Protein AF-A0AA96HNQ3-F1 (afdb_monomer)

Foldseek 3Di:
DDDDDDPPPPPPPPPPPPPPVFDWKKKKWFLQDDKDWDDDDPVNVVVLVVVCVVVVPDDDKWKWFWMQTWMAINNDTDGRQKTATPVQRQWIFGNVLQWIGRQAQQFIARQVQQVWDWDDDPVSRMIITDPRDRHHGPDHDNGRDRTMDMDIDGCVSVVVND

Solvent-accessible surface area (backbone atoms only — not comparable to full-atom values): 9430 Å² total; per-residue (Å²): 142,80,86,80,81,80,80,80,80,81,75,77,74,78,76,72,74,72,77,61,84,64,66,69,39,46,37,35,37,54,63,57,60,91,66,57,65,55,75,83,49,74,66,54,52,51,52,49,51,53,49,36,61,75,68,70,60,86,70,73,74,45,42,27,23,30,24,64,45,55,37,32,48,76,89,40,81,39,69,73,39,32,21,36,25,71,86,44,74,53,29,35,39,31,64,74,76,41,30,31,35,32,34,83,68,10,37,33,10,32,30,63,81,34,57,39,47,73,45,61,60,96,82,60,51,41,32,44,28,37,57,71,64,72,31,48,70,77,43,84,46,95,60,42,69,72,34,81,46,72,53,74,46,55,62,69,62,58,66,78,74,112

Radius of gyration: 22.83 Å; Cα contacts (8 Å, |Δi|>4): 305; chains: 1; bounding box: 81×56×39 Å

Mean predicted aligned error: 10.64 Å

pLDDT: mean 78.8, std 19.72, range [30.98, 98.12]

Secondary structure (DSSP, 8-state):
----------------------PPEEEEEESSS---BPPPPHHHHHHHHHHHHHHT--S-EEEEEEB-PPEEETTEEE-S-EEEESS-TTEEEETTTTEEEETTTTEEEESGGGT-EEE--TT-SEEEEES----EEEEE-S---SSEEEEEE-HHHHHTT-

Structure (mmCIF, N/CA/C/O backbone):
data_AF-A0AA96HNQ3-F1
#
_entry.id   AF-A0AA96HNQ3-F1
#
loop_
_atom_site.group_PDB
_atom_site.id
_atom_site.type_symbol
_atom_site.label_atom_id
_atom_site.label_alt_id
_atom_site.label_comp_id
_atom_site.label_asym_id
_atom_site.label_entity_id
_atom_site.label_seq_id
_atom_site.pdbx_PDB_ins_code
_atom_site.Cartn_x
_atom_site.Cartn_y
_atom_site.Cartn_z
_atom_site.occupancy
_atom_site.B_iso_or_equiv
_atom_site.auth_seq_id
_atom_site.auth_comp_id
_atom_site.auth_asym_id
_atom_site.auth_atom_id
_atom_site.pdbx_PDB_model_num
ATOM 1 N N . MET A 1 1 ? 69.524 43.050 -2.069 1.00 43.28 1 MET A N 1
ATOM 2 C CA . MET A 1 1 ? 68.215 43.022 -2.757 1.00 43.28 1 MET A CA 1
ATOM 3 C C . MET A 1 1 ? 68.070 41.692 -3.477 1.00 43.28 1 MET A C 1
ATOM 5 O O . MET A 1 1 ? 68.773 41.463 -4.450 1.00 43.28 1 MET A O 1
ATOM 9 N N . ARG A 1 2 ? 67.229 40.788 -2.970 1.00 38.88 2 ARG A N 1
ATOM 10 C CA . ARG A 1 2 ? 66.822 39.562 -3.668 1.00 38.88 2 ARG A CA 1
ATOM 11 C C . ARG A 1 2 ? 65.343 39.354 -3.362 1.00 38.88 2 ARG A C 1
ATOM 13 O O . ARG A 1 2 ? 64.991 39.023 -2.237 1.00 38.88 2 ARG A O 1
ATOM 20 N N . TYR A 1 3 ? 64.500 39.661 -4.343 1.00 46.75 3 TYR A N 1
ATOM 21 C CA . TYR A 1 3 ? 63.056 39.474 -4.271 1.00 46.75 3 TYR A CA 1
ATOM 22 C C . TYR A 1 3 ? 62.758 37.979 -4.394 1.00 46.75 3 TYR A C 1
ATOM 24 O O . TYR A 1 3 ? 63.012 37.368 -5.432 1.00 46.75 3 TYR A O 1
ATOM 32 N N . LEU A 1 4 ? 62.266 37.388 -3.308 1.00 47.47 4 LEU A N 1
ATOM 33 C CA . LEU A 1 4 ? 61.757 36.024 -3.278 1.00 47.47 4 LEU A CA 1
ATOM 34 C C . LEU A 1 4 ? 60.385 36.043 -3.971 1.00 47.47 4 LEU A C 1
ATOM 36 O O . LEU A 1 4 ? 59.406 36.525 -3.407 1.00 47.47 4 LEU A O 1
ATOM 40 N N . SER A 1 5 ? 60.333 35.607 -5.230 1.00 52.44 5 S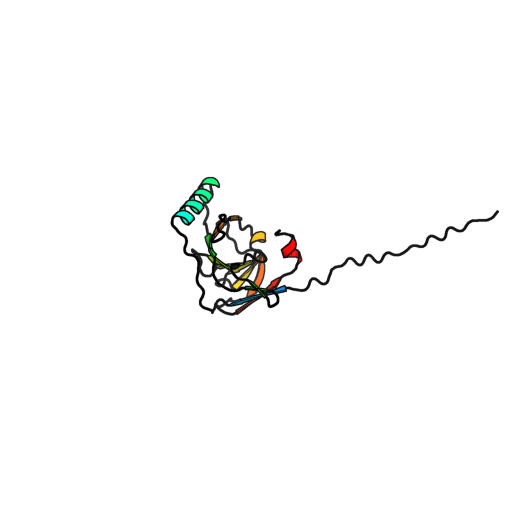ER A N 1
ATOM 41 C CA . SER A 1 5 ? 59.079 35.496 -5.981 1.00 52.44 5 SER A CA 1
ATOM 42 C C . SER A 1 5 ? 58.274 34.315 -5.443 1.00 52.44 5 SER A C 1
ATOM 44 O O . SER A 1 5 ? 58.635 33.159 -5.654 1.00 52.44 5 SER A O 1
ATOM 46 N N . LEU A 1 6 ? 57.202 34.618 -4.713 1.00 44.28 6 LEU A N 1
ATOM 47 C CA . LEU A 1 6 ? 56.229 33.655 -4.212 1.00 44.28 6 LEU A CA 1
ATOM 48 C C . LEU A 1 6 ? 55.299 33.265 -5.374 1.00 44.28 6 LEU A C 1
ATOM 50 O O . LEU A 1 6 ? 54.368 33.993 -5.710 1.00 44.28 6 LEU A O 1
ATOM 54 N N . PHE A 1 7 ? 55.587 32.143 -6.033 1.00 49.25 7 PHE A N 1
ATOM 55 C CA . PHE A 1 7 ? 54.739 31.595 -7.092 1.00 49.25 7 PHE A CA 1
ATOM 56 C C . PHE A 1 7 ? 53.523 30.917 -6.438 1.00 49.25 7 PHE A C 1
ATOM 58 O O . PHE A 1 7 ? 53.602 29.780 -5.972 1.00 49.25 7 PHE A O 1
ATOM 65 N N . LEU A 1 8 ? 52.408 31.648 -6.337 1.00 44.62 8 LEU A N 1
ATOM 66 C CA . LEU A 1 8 ? 51.115 31.115 -5.906 1.00 44.62 8 LEU A CA 1
ATOM 67 C C . LEU A 1 8 ? 50.602 30.150 -6.990 1.00 44.62 8 LEU A C 1
ATOM 69 O O . LEU A 1 8 ? 50.053 30.567 -8.009 1.00 44.62 8 LEU A O 1
ATOM 73 N N . LEU A 1 9 ? 50.801 28.848 -6.785 1.00 48.66 9 LEU A N 1
ATOM 74 C CA . LEU A 1 9 ? 50.126 27.806 -7.556 1.00 48.66 9 LEU A CA 1
ATOM 75 C C . LEU A 1 9 ? 48.647 27.806 -7.162 1.00 48.66 9 LEU A C 1
ATOM 77 O O . LEU A 1 9 ? 48.247 27.205 -6.167 1.00 48.66 9 LEU A O 1
ATOM 81 N N . VAL A 1 10 ? 47.836 28.505 -7.955 1.00 51.44 10 VAL A N 1
ATOM 82 C CA . VAL A 1 10 ? 46.380 28.359 -7.959 1.00 51.44 10 VAL A CA 1
ATOM 83 C C . VAL A 1 10 ? 46.079 26.979 -8.535 1.00 51.44 10 VAL A C 1
ATOM 85 O O . VAL A 1 10 ? 45.904 26.807 -9.740 1.00 51.44 10 VAL A O 1
ATOM 88 N N . VAL A 1 11 ? 46.078 25.968 -7.667 1.00 50.50 11 VAL A N 1
ATOM 89 C CA . VAL A 1 11 ? 45.490 24.671 -7.983 1.00 50.50 11 VAL A CA 1
ATOM 90 C C . VAL A 1 11 ? 43.995 24.927 -8.088 1.00 50.50 11 VAL A C 1
ATOM 92 O O . VAL A 1 11 ? 43.297 25.081 -7.087 1.00 50.50 11 VAL A O 1
ATOM 95 N N . SER A 1 12 ? 43.517 25.061 -9.320 1.00 46.84 12 SER A N 1
ATOM 96 C CA . SER A 1 12 ? 42.099 24.994 -9.631 1.00 46.84 12 SER A CA 1
ATOM 97 C C . SER A 1 12 ? 41.661 23.576 -9.294 1.00 46.84 12 SER A C 1
ATOM 99 O O . SER A 1 12 ? 41.770 22.653 -10.098 1.00 46.84 12 SER A O 1
ATOM 101 N N . SER A 1 13 ? 41.217 23.387 -8.054 1.00 43.31 13 SER A N 1
ATOM 102 C CA . SER A 1 13 ? 40.385 22.255 -7.696 1.00 43.31 13 SER A CA 1
ATOM 103 C C . SER A 1 13 ? 39.189 22.313 -8.631 1.00 43.31 13 SER A C 1
ATOM 105 O O . SER A 1 13 ? 38.294 23.139 -8.453 1.00 43.31 13 SER A O 1
ATOM 107 N N . PHE A 1 14 ? 39.191 21.466 -9.657 1.00 43.72 14 PHE A N 1
ATOM 108 C CA . PHE A 1 14 ? 37.958 21.053 -10.294 1.00 43.72 14 PHE A CA 1
ATOM 109 C C . PHE A 1 14 ? 37.135 20.415 -9.180 1.00 43.72 14 PHE A C 1
ATOM 111 O O . PHE A 1 14 ? 37.285 19.236 -8.864 1.00 43.72 14 PHE A O 1
ATOM 118 N N . ALA A 1 15 ? 36.303 21.224 -8.527 1.00 44.81 15 ALA A N 1
ATOM 119 C CA . ALA A 1 15 ? 35.136 20.722 -7.851 1.00 44.81 15 ALA A CA 1
ATOM 120 C C . ALA A 1 15 ? 34.264 20.150 -8.969 1.00 44.81 15 ALA A C 1
ATOM 122 O O . ALA A 1 15 ? 33.410 20.832 -9.528 1.00 44.81 15 ALA A O 1
ATOM 123 N N . LEU A 1 16 ? 34.538 18.898 -9.344 1.00 41.41 16 LEU A N 1
ATOM 124 C CA . LEU A 1 16 ? 33.497 18.030 -9.849 1.00 41.41 16 LEU A CA 1
ATOM 125 C C . LEU A 1 16 ? 32.479 17.986 -8.709 1.00 41.41 16 LEU A C 1
ATOM 127 O O . LEU A 1 16 ? 32.617 17.210 -7.764 1.00 41.41 16 LEU A O 1
ATOM 131 N N . SER A 1 17 ? 31.497 18.886 -8.755 1.00 38.00 17 SER A N 1
ATOM 132 C CA . SER A 1 17 ? 30.205 18.620 -8.153 1.00 38.00 17 SER A CA 1
ATOM 133 C C . SER A 1 17 ? 29.761 17.326 -8.808 1.00 38.00 17 SER A C 1
ATOM 135 O O . SER A 1 17 ? 29.366 17.306 -9.973 1.00 38.00 17 SER A O 1
ATOM 137 N N . GLY A 1 18 ? 29.986 16.225 -8.100 1.00 38.06 18 GLY A N 1
ATOM 138 C CA . GLY A 1 18 ? 29.450 14.939 -8.464 1.00 38.06 18 GLY A CA 1
ATOM 139 C C . GLY A 1 18 ? 27.942 15.050 -8.365 1.00 38.06 18 GLY A C 1
ATOM 140 O O . GLY A 1 18 ? 27.367 14.600 -7.380 1.00 38.06 18 GLY A O 1
ATOM 141 N N . ASP A 1 19 ? 27.313 15.585 -9.411 1.00 41.28 19 ASP A N 1
ATOM 142 C CA . ASP A 1 19 ? 26.081 15.013 -9.928 1.00 41.28 19 ASP A CA 1
ATOM 143 C C . ASP A 1 19 ? 26.471 13.596 -10.340 1.00 41.28 19 ASP A C 1
ATOM 145 O O . ASP A 1 19 ? 26.757 13.295 -11.500 1.00 41.28 19 ASP A O 1
ATOM 149 N N . GLY A 1 20 ? 26.651 12.737 -9.330 1.00 41.69 20 GLY A N 1
ATOM 150 C CA . GLY A 1 20 ? 26.814 11.319 -9.533 1.00 41.69 20 GLY A CA 1
ATOM 151 C C . GLY A 1 20 ? 25.642 10.935 -10.403 1.00 41.69 20 GLY A C 1
ATOM 152 O O . GLY A 1 20 ? 24.507 11.226 -10.035 1.00 41.69 20 GLY A O 1
ATOM 153 N N . ALA A 1 21 ? 25.941 10.397 -11.585 1.00 42.56 21 ALA A N 1
ATOM 154 C CA . ALA A 1 21 ? 24.959 9.857 -12.500 1.00 42.56 21 ALA A CA 1
ATOM 155 C C . ALA A 1 21 ? 24.118 8.854 -11.709 1.00 42.56 21 ALA A C 1
ATOM 157 O O . ALA A 1 21 ? 24.518 7.708 -11.492 1.00 42.56 21 ALA A O 1
ATOM 158 N N . ASP A 1 22 ? 23.010 9.347 -11.169 1.00 52.34 22 ASP A N 1
ATOM 159 C CA . ASP A 1 22 ? 22.201 8.613 -10.227 1.00 52.34 22 ASP A CA 1
ATOM 160 C C . ASP A 1 22 ? 21.385 7.676 -11.100 1.00 52.34 22 ASP A C 1
ATOM 162 O O . ASP A 1 22 ? 20.498 8.102 -11.838 1.00 52.34 22 ASP A O 1
ATOM 166 N N . SER A 1 23 ? 21.796 6.410 -11.147 1.00 59.22 23 SER A N 1
ATOM 167 C CA . SER A 1 23 ? 21.192 5.449 -12.059 1.00 59.22 23 SER A CA 1
ATOM 168 C C . SER A 1 23 ? 19.703 5.344 -11.743 1.00 59.22 23 SER A C 1
ATOM 170 O O . SER A 1 23 ? 19.350 4.959 -10.624 1.00 59.22 23 SER A O 1
ATOM 172 N N . GLU A 1 24 ? 18.844 5.668 -12.709 1.00 72.62 24 GLU A N 1
ATOM 173 C CA . GLU A 1 24 ? 17.406 5.472 -12.568 1.00 72.62 24 GLU A CA 1
ATOM 174 C C . GLU A 1 24 ? 17.121 4.007 -12.210 1.00 72.62 24 GLU A C 1
ATOM 176 O O . GLU A 1 24 ? 17.498 3.074 -12.926 1.00 72.62 24 GLU A O 1
ATOM 181 N N . ILE A 1 25 ? 16.455 3.790 -11.079 1.00 79.56 25 ILE A N 1
ATOM 182 C CA . ILE A 1 25 ? 16.017 2.467 -10.651 1.00 79.56 25 ILE A CA 1
ATOM 183 C C . ILE A 1 25 ? 14.649 2.223 -11.269 1.00 79.56 25 ILE A C 1
ATOM 185 O O . ILE A 1 25 ? 13.682 2.916 -10.950 1.00 79.56 25 ILE A O 1
ATOM 189 N N . ARG A 1 26 ? 14.562 1.209 -12.132 1.00 85.50 26 ARG A N 1
ATOM 190 C CA . ARG A 1 26 ? 13.282 0.716 -12.637 1.00 85.50 26 ARG A CA 1
ATOM 191 C C . ARG A 1 26 ? 12.597 -0.139 -11.577 1.00 85.50 26 ARG A C 1
ATOM 193 O O . ARG A 1 26 ? 13.171 -1.121 -11.094 1.00 85.50 26 ARG A O 1
ATOM 200 N N . TYR A 1 27 ? 11.354 0.216 -11.294 1.00 88.12 27 TYR A N 1
ATOM 201 C CA . TYR A 1 27 ? 10.413 -0.557 -10.504 1.00 88.12 27 TYR A CA 1
ATOM 202 C C . TYR A 1 27 ? 9.333 -1.122 -11.410 1.00 88.12 27 TYR A C 1
ATOM 204 O O . TYR A 1 27 ? 8.899 -0.456 -12.349 1.00 88.12 27 TYR A O 1
ATOM 212 N N . GLU A 1 28 ? 8.894 -2.339 -11.123 1.00 90.94 28 GLU A N 1
ATOM 213 C CA . GLU A 1 28 ? 7.858 -3.016 -11.889 1.00 90.94 28 GLU A CA 1
ATOM 214 C C . GLU A 1 28 ? 7.001 -3.908 -10.994 1.00 90.94 28 GLU A C 1
ATOM 216 O O . GLU A 1 28 ? 7.497 -4.532 -10.058 1.00 90.94 28 GLU A O 1
ATOM 221 N N . LEU A 1 29 ? 5.708 -3.980 -11.280 1.00 91.88 29 LEU A N 1
ATOM 222 C CA . LEU A 1 29 ? 4.784 -4.939 -10.684 1.00 91.88 29 LEU A CA 1
ATOM 223 C C . LEU A 1 29 ? 3.705 -5.306 -11.702 1.00 91.88 29 LEU A C 1
ATOM 225 O O . LEU A 1 29 ? 3.499 -4.583 -12.673 1.00 91.88 29 LEU A O 1
ATOM 229 N N . ASP A 1 30 ? 2.990 -6.401 -11.468 1.00 91.50 30 ASP A N 1
ATOM 230 C CA . ASP A 1 30 ? 1.888 -6.824 -12.332 1.00 91.50 30 ASP A CA 1
ATOM 231 C C . ASP A 1 30 ? 0.612 -7.024 -11.511 1.00 91.50 30 ASP A C 1
ATOM 233 O O . ASP A 1 30 ? 0.539 -7.901 -10.650 1.00 91.50 30 ASP A O 1
ATOM 237 N N . LEU A 1 31 ? -0.395 -6.185 -11.774 1.00 91.12 31 LEU A N 1
ATOM 238 C CA . LEU A 1 31 ? -1.700 -6.242 -11.106 1.00 91.12 31 LEU A CA 1
ATOM 239 C C . LEU A 1 31 ? -2.696 -7.196 -11.786 1.00 91.12 31 LEU A C 1
ATOM 241 O O . LEU A 1 31 ? -3.828 -7.320 -11.309 1.00 91.12 31 LEU A O 1
ATOM 245 N N . SER A 1 32 ? -2.324 -7.828 -12.906 1.00 89.12 32 SER A N 1
ATOM 246 C CA . SER A 1 32 ? -3.149 -8.850 -13.571 1.00 89.12 32 SER A CA 1
ATOM 247 C C . SER A 1 32 ? -3.030 -10.227 -12.921 1.00 89.12 32 SER A C 1
ATOM 249 O O . SER A 1 32 ? -3.953 -11.037 -13.016 1.00 89.12 32 SER A O 1
ATOM 251 N N . ILE A 1 33 ? -1.910 -10.491 -12.247 1.00 90.31 33 ILE A N 1
ATOM 252 C CA . ILE A 1 33 ? -1.644 -11.765 -11.583 1.00 90.31 33 ILE A CA 1
ATOM 253 C C . ILE A 1 33 ? -2.532 -11.874 -10.342 1.00 90.31 33 ILE A C 1
ATOM 255 O O . ILE A 1 33 ? -2.688 -10.912 -9.595 1.00 90.31 33 ILE A O 1
ATOM 259 N N . ASN A 1 34 ? -3.108 -13.052 -10.094 1.00 93.25 34 ASN A N 1
ATOM 260 C CA . ASN A 1 34 ? -3.850 -13.294 -8.859 1.00 93.25 34 ASN A CA 1
ATOM 261 C C . ASN A 1 34 ? -2.917 -13.188 -7.648 1.00 93.25 34 ASN A C 1
ATOM 263 O O . ASN A 1 34 ? -1.884 -13.852 -7.595 1.00 93.25 34 ASN A O 1
ATOM 267 N N . TYR A 1 35 ? -3.325 -12.392 -6.666 1.00 94.44 35 TYR A N 1
ATOM 268 C CA . TYR A 1 35 ? -2.589 -12.159 -5.431 1.00 94.44 35 TYR A CA 1
ATOM 269 C C . TYR A 1 35 ? -3.531 -12.268 -4.230 1.00 94.44 35 TYR A C 1
ATOM 271 O O . TYR A 1 35 ? -4.742 -12.034 -4.329 1.00 94.44 35 TYR A O 1
ATOM 279 N N . SER A 1 36 ? -2.977 -12.629 -3.080 1.00 96.44 36 SER A N 1
ATOM 280 C CA . SER A 1 36 ? -3.677 -12.600 -1.806 1.00 96.44 36 SER A CA 1
ATOM 281 C C . SER A 1 36 ? -3.480 -11.255 -1.107 1.00 96.44 36 SER A C 1
ATOM 283 O O . SER A 1 36 ? -2.503 -10.527 -1.313 1.00 96.44 36 SER A O 1
ATOM 285 N N . LYS A 1 37 ? -4.448 -10.910 -0.261 1.00 96.62 37 LYS A N 1
ATOM 286 C CA . LYS A 1 37 ? -4.392 -9.729 0.594 1.00 96.62 37 LYS A CA 1
ATOM 287 C C . LYS A 1 37 ? -4.663 -10.118 2.031 1.00 96.62 37 LYS A C 1
ATOM 289 O O . LYS A 1 37 ? -5.473 -11.003 2.311 1.00 96.62 37 LYS A O 1
ATOM 294 N N . TYR A 1 38 ? -3.995 -9.429 2.940 1.00 97.81 38 TYR A N 1
ATOM 295 C CA . TYR A 1 38 ? -4.276 -9.538 4.353 1.00 97.81 38 TYR A CA 1
ATOM 296 C C . TYR A 1 38 ? -5.722 -9.118 4.640 1.00 97.81 38 TYR A C 1
ATOM 298 O O . TYR A 1 38 ? -6.212 -8.120 4.111 1.00 97.81 38 TYR A O 1
ATOM 306 N N . VAL A 1 39 ? -6.396 -9.882 5.497 1.00 97.75 39 VAL A N 1
ATOM 307 C CA . VAL A 1 39 ? -7.739 -9.565 5.984 1.00 97.75 39 VAL A CA 1
ATOM 308 C C . VAL A 1 39 ? -7.607 -9.017 7.395 1.00 97.75 39 VAL A C 1
ATOM 310 O O . VAL A 1 39 ? -7.084 -9.696 8.280 1.00 97.75 39 VAL A O 1
ATOM 313 N N . MET A 1 40 ? -8.070 -7.785 7.599 1.00 97.25 40 MET A N 1
ATOM 314 C CA . MET A 1 40 ? -8.047 -7.153 8.914 1.00 97.25 40 MET A CA 1
ATOM 315 C C . MET A 1 40 ? -8.912 -7.936 9.897 1.00 97.25 40 MET A C 1
ATOM 317 O O . MET A 1 40 ? -10.082 -8.219 9.647 1.00 97.25 40 MET A O 1
ATOM 321 N N . SER A 1 41 ? -8.319 -8.270 11.037 1.00 97.81 41 SER A N 1
ATOM 322 C CA . SER A 1 41 ? -9.025 -8.875 12.158 1.00 97.81 41 SER A CA 1
ATOM 323 C C . SER A 1 41 ? -9.804 -7.816 12.951 1.00 97.81 41 SER A C 1
ATOM 325 O O . SER A 1 41 ? -9.486 -6.626 12.873 1.00 97.81 41 SER A O 1
ATOM 327 N N . PRO A 1 42 ? -10.752 -8.220 13.815 1.00 97.88 42 PRO A N 1
ATOM 328 C CA . PRO A 1 42 ? -11.416 -7.286 14.726 1.00 97.88 42 PRO A CA 1
ATOM 329 C C . PRO A 1 42 ? -10.442 -6.463 15.587 1.00 97.88 42 PRO A C 1
ATOM 331 O O . PRO A 1 42 ? -10.685 -5.288 15.841 1.00 97.88 42 PRO A O 1
ATOM 334 N N . LYS A 1 43 ? -9.296 -7.043 15.977 1.00 97.62 43 LYS A N 1
ATOM 335 C CA . LYS A 1 43 ? -8.251 -6.340 16.743 1.00 97.62 43 LYS A CA 1
ATOM 336 C C . LYS A 1 43 ? -7.537 -5.264 15.924 1.00 97.62 43 LYS A C 1
ATOM 338 O O . LYS A 1 43 ? -7.135 -4.246 16.479 1.00 97.62 43 LYS A O 1
ATOM 343 N N . ASP A 1 44 ? -7.369 -5.483 14.622 1.00 97.88 44 ASP A N 1
ATOM 344 C CA . ASP A 1 44 ? -6.765 -4.493 13.724 1.00 97.88 44 ASP A CA 1
ATOM 345 C C . ASP A 1 44 ? -7.689 -3.283 13.557 1.00 97.88 44 ASP A C 1
ATOM 347 O O . ASP A 1 44 ? -7.238 -2.140 13.616 1.00 97.88 44 ASP A O 1
ATOM 351 N N . ILE A 1 45 ? -8.994 -3.542 13.425 1.00 97.06 45 ILE A N 1
ATOM 352 C CA . ILE A 1 45 ? -10.031 -2.506 13.363 1.00 97.06 45 ILE A CA 1
ATOM 353 C C . ILE A 1 45 ? -10.071 -1.723 14.680 1.00 97.06 45 ILE A C 1
ATOM 355 O O . ILE A 1 45 ? -10.042 -0.496 14.670 1.00 97.06 45 ILE A O 1
ATOM 359 N N . GLU A 1 46 ? -10.058 -2.411 15.8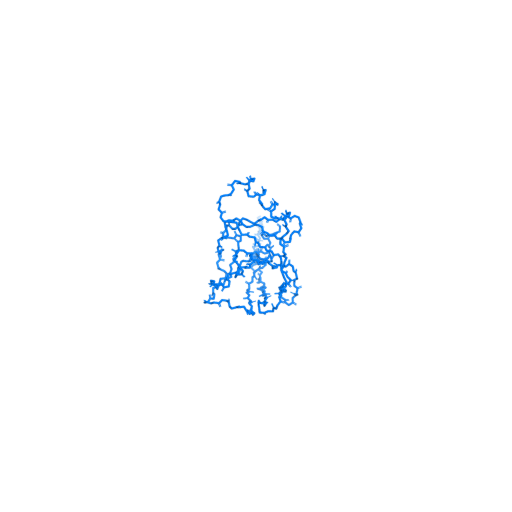24 1.00 97.81 46 GLU A N 1
ATOM 360 C CA . GLU A 1 46 ? -10.010 -1.763 17.139 1.00 97.81 46 GLU A CA 1
ATOM 361 C C . GLU A 1 46 ? -8.762 -0.880 17.299 1.00 97.81 46 GLU A C 1
ATOM 363 O O . GLU A 1 46 ? -8.845 0.236 17.815 1.00 97.81 46 GLU A O 1
ATOM 368 N N . TRP A 1 47 ? -7.601 -1.356 16.838 1.00 97.88 47 TRP A N 1
ATOM 369 C CA . TRP A 1 47 ? -6.366 -0.576 16.851 1.00 97.88 47 TRP A CA 1
ATOM 370 C C . TRP A 1 47 ? -6.487 0.691 16.000 1.00 97.88 47 TRP A C 1
ATOM 372 O O . TRP A 1 47 ? -6.094 1.765 16.460 1.00 97.88 47 TRP A O 1
ATOM 382 N N . SER A 1 48 ? -7.059 0.580 14.797 1.00 97.50 48 SER A N 1
ATOM 383 C CA . SER A 1 48 ? -7.300 1.729 13.919 1.00 97.50 48 SER A CA 1
ATOM 384 C C . SER A 1 48 ? -8.244 2.739 14.572 1.00 97.50 48 SER A C 1
ATOM 386 O O . SER A 1 48 ? -7.903 3.911 14.696 1.00 97.50 48 SER A O 1
ATOM 388 N N . ASN A 1 49 ? -9.368 2.279 15.126 1.00 97.31 49 ASN A N 1
ATOM 389 C CA . ASN A 1 49 ? -10.333 3.146 15.805 1.00 97.31 49 ASN A CA 1
ATOM 390 C C . ASN A 1 49 ? -9.711 3.872 17.007 1.00 97.31 49 ASN A C 1
ATOM 392 O O . ASN A 1 49 ? -9.938 5.064 17.207 1.00 97.31 49 ASN A O 1
ATOM 396 N N . LYS A 1 50 ? -8.869 3.189 17.796 1.00 97.69 50 LYS A N 1
ATOM 397 C CA . LYS A 1 50 ? -8.114 3.829 18.887 1.00 97.69 50 LYS A CA 1
ATOM 398 C C . LYS A 1 50 ? -7.164 4.904 18.371 1.00 97.69 50 LYS A C 1
ATOM 400 O O . LYS A 1 50 ? -7.022 5.940 19.018 1.00 97.69 50 LYS A O 1
ATOM 405 N N . LEU A 1 51 ? -6.505 4.662 17.239 1.00 96.81 51 LEU A N 1
ATOM 406 C CA . LEU A 1 51 ? -5.633 5.647 16.610 1.00 96.81 51 LEU A CA 1
ATOM 407 C C . LEU A 1 51 ? -6.428 6.878 16.153 1.00 96.81 51 LEU A C 1
ATOM 409 O O . LEU A 1 51 ? -6.032 7.988 16.502 1.00 96.81 51 LEU A O 1
ATOM 413 N N . VAL A 1 52 ? -7.537 6.674 15.436 1.00 96.62 52 VAL A N 1
ATOM 414 C CA . VAL A 1 52 ? -8.437 7.737 14.952 1.00 96.62 52 VAL A CA 1
ATOM 415 C C . VAL A 1 52 ? -8.926 8.597 16.115 1.00 96.62 52 VAL A C 1
ATOM 417 O O . VAL A 1 52 ? -8.714 9.808 16.117 1.00 96.62 52 VAL A O 1
ATOM 420 N N . ASN A 1 53 ? -9.471 7.962 17.157 1.00 97.19 53 ASN A N 1
ATOM 421 C CA . ASN A 1 53 ? -9.991 8.655 18.336 1.00 97.19 53 ASN A CA 1
ATOM 422 C C . ASN A 1 53 ? -8.902 9.437 19.076 1.00 97.19 53 ASN A C 1
ATOM 424 O O . ASN A 1 53 ? -9.122 10.570 19.489 1.00 97.19 53 ASN A O 1
ATOM 428 N N . ARG A 1 54 ? -7.709 8.850 19.236 1.00 96.94 54 ARG A N 1
ATOM 429 C CA . ARG A 1 54 ? -6.585 9.513 19.913 1.00 96.94 54 ARG A CA 1
ATOM 430 C C . ARG A 1 54 ? -6.117 10.764 19.171 1.00 96.94 54 ARG A C 1
ATOM 432 O O . ARG A 1 54 ? -5.645 11.695 19.812 1.00 96.94 54 ARG A O 1
ATOM 439 N N . LEU A 1 55 ? -6.187 10.753 17.844 1.00 95.12 55 LEU A N 1
ATOM 440 C CA . LEU A 1 55 ? -5.789 11.885 17.012 1.00 95.12 55 LEU A CA 1
ATOM 441 C C . LEU A 1 55 ? -6.928 12.885 16.782 1.00 95.12 55 LEU A C 1
ATOM 443 O O . LEU A 1 55 ? -6.674 13.930 16.194 1.00 95.12 55 LEU A O 1
ATOM 447 N N . GLY A 1 56 ? -8.152 12.578 17.228 1.00 95.31 56 GLY A N 1
ATOM 448 C CA . GLY A 1 56 ? -9.328 13.412 16.977 1.00 95.31 56 GLY A CA 1
ATOM 449 C C . GLY A 1 56 ? -9.595 13.610 15.483 1.00 95.31 56 GLY A C 1
ATOM 450 O O . GLY A 1 56 ? -9.983 14.698 15.074 1.00 95.31 56 GLY A O 1
ATOM 451 N N . TYR A 1 57 ? -9.301 12.603 14.655 1.00 93.88 57 TYR A N 1
ATOM 452 C CA . TYR A 1 57 ? -9.453 12.719 13.207 1.00 93.88 57 TYR A CA 1
ATOM 453 C C . TYR A 1 57 ? -10.900 12.442 12.790 1.00 93.88 57 TYR A C 1
ATOM 455 O O . TYR A 1 57 ? -11.430 11.373 13.082 1.00 93.88 57 TYR A O 1
ATOM 463 N N . GLU A 1 58 ? -11.517 13.389 12.085 1.00 92.69 58 GLU A N 1
ATOM 464 C CA . GLU A 1 58 ? -12.929 13.322 11.665 1.00 92.69 58 GLU A CA 1
ATOM 465 C C . GLU A 1 58 ? -13.113 13.060 10.158 1.00 92.69 58 GLU A C 1
ATOM 467 O O . GLU A 1 58 ? -14.239 12.937 9.683 1.00 92.69 58 GLU A O 1
ATOM 472 N N . GLY A 1 59 ? -12.020 12.999 9.390 1.00 91.19 59 GLY A N 1
ATOM 473 C CA . GLY A 1 59 ? -12.064 12.757 7.946 1.00 91.19 59 GLY A CA 1
ATOM 474 C C . GLY A 1 59 ? -12.122 11.275 7.566 1.00 91.19 59 GLY A C 1
ATOM 475 O O . GLY A 1 59 ? -12.077 10.383 8.414 1.00 91.19 59 GLY A O 1
ATOM 476 N N . ASP A 1 60 ? -12.144 11.015 6.257 1.00 91.00 60 ASP A N 1
ATOM 477 C CA . ASP A 1 60 ? -12.122 9.654 5.722 1.00 91.00 60 ASP A C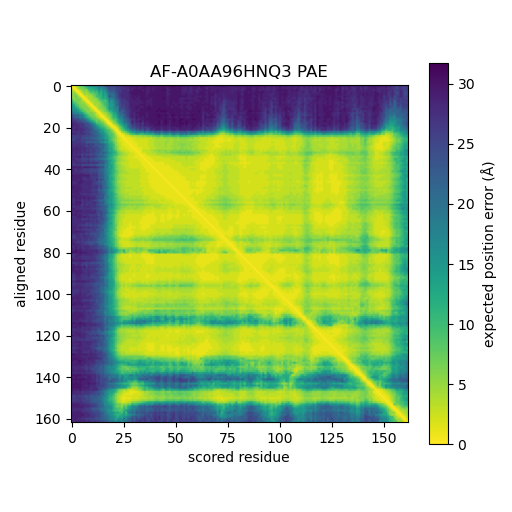A 1
ATOM 478 C C . ASP A 1 60 ? -10.795 8.947 6.021 1.00 91.00 60 ASP A C 1
ATOM 480 O O . ASP A 1 60 ? -9.700 9.462 5.766 1.00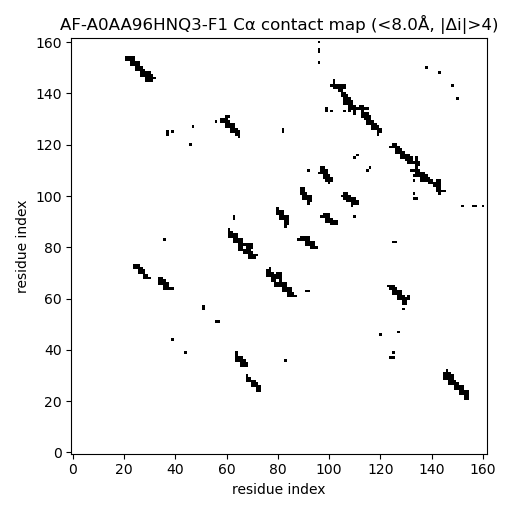 91.00 60 ASP A O 1
ATOM 484 N N . VAL A 1 61 ? -10.904 7.718 6.520 1.00 93.62 61 VAL A N 1
ATOM 485 C CA . VAL A 1 61 ? -9.767 6.854 6.836 1.00 93.62 61 VAL A CA 1
ATOM 486 C C . VAL A 1 61 ? -9.665 5.769 5.776 1.00 93.62 61 VAL A C 1
ATOM 488 O O . VAL A 1 61 ? -10.618 5.017 5.573 1.00 93.62 61 VAL A O 1
ATOM 491 N N . LEU A 1 62 ? -8.502 5.649 5.129 1.00 94.81 62 LEU A N 1
ATOM 492 C CA . LEU A 1 62 ? -8.222 4.507 4.257 1.00 94.81 62 LEU A CA 1
ATOM 493 C C . LEU A 1 62 ? -7.325 3.495 4.955 1.00 94.81 62 LEU A C 1
ATOM 495 O O . LEU A 1 62 ? -6.279 3.842 5.509 1.00 94.81 62 LEU A O 1
ATOM 499 N N . HIS A 1 63 ? -7.692 2.224 4.847 1.00 97.06 63 HIS A N 1
ATOM 500 C CA . HIS A 1 63 ? -6.885 1.106 5.297 1.00 97.06 63 HIS A CA 1
ATOM 501 C C . HIS A 1 63 ? -6.218 0.449 4.100 1.00 97.06 63 HIS A C 1
ATOM 503 O O . HIS A 1 63 ? -6.877 -0.080 3.211 1.00 97.06 63 HIS A O 1
ATOM 509 N N . PHE A 1 64 ? -4.893 0.438 4.093 1.00 96.75 64 PHE A N 1
ATOM 510 C CA . PHE A 1 64 ? -4.090 -0.275 3.113 1.00 96.75 64 PHE A CA 1
ATOM 511 C C . PHE A 1 64 ? -3.617 -1.593 3.721 1.00 96.75 64 PHE A C 1
ATOM 513 O O . PHE A 1 64 ? -2.867 -1.594 4.692 1.00 96.75 64 PHE A O 1
ATOM 520 N N . VAL A 1 65 ? -4.042 -2.725 3.169 1.00 98.12 65 VAL A N 1
ATOM 521 C CA . VAL A 1 65 ? -3.685 -4.064 3.661 1.00 98.12 65 VAL A CA 1
ATOM 522 C C . VAL A 1 65 ? -2.573 -4.679 2.828 1.00 98.12 65 VAL A C 1
ATOM 524 O O . VAL A 1 65 ? -2.546 -4.522 1.610 1.00 98.12 65 VAL A O 1
ATOM 527 N N . LEU A 1 66 ? -1.650 -5.374 3.490 1.00 97.75 66 LEU A N 1
ATOM 528 C CA . LEU A 1 66 ? -0.502 -6.006 2.848 1.00 97.75 66 LEU A CA 1
ATOM 529 C C . LEU A 1 66 ? -0.960 -7.050 1.826 1.00 97.75 66 LEU A C 1
ATOM 531 O O . LEU A 1 66 ? -1.878 -7.825 2.090 1.00 97.75 66 LEU A O 1
ATOM 535 N N . THR A 1 67 ? -0.285 -7.096 0.686 1.00 97.69 67 THR A N 1
ATOM 536 C CA . THR A 1 67 ? -0.497 -8.097 -0.365 1.00 97.69 67 THR A CA 1
ATOM 537 C C . THR A 1 67 ? 0.757 -8.946 -0.563 1.00 97.69 67 THR A C 1
ATOM 539 O O . THR A 1 67 ? 1.848 -8.571 -0.120 1.00 97.69 67 THR A O 1
ATOM 542 N N . ASP A 1 68 ? 0.614 -10.080 -1.246 1.00 96.44 68 ASP A N 1
ATOM 543 C CA . ASP A 1 68 ? 1.741 -10.888 -1.731 1.00 96.44 68 ASP A CA 1
ATOM 544 C C . ASP A 1 68 ? 2.185 -10.516 -3.161 1.00 96.44 68 ASP A C 1
ATOM 546 O O . ASP A 1 68 ? 3.003 -11.223 -3.752 1.00 96.44 68 ASP A O 1
ATOM 550 N N . ILE A 1 69 ? 1.722 -9.372 -3.688 1.00 95.44 69 ILE A N 1
ATOM 551 C CA . ILE A 1 69 ? 2.209 -8.813 -4.954 1.00 95.44 69 ILE A CA 1
ATOM 552 C C . ILE A 1 69 ? 3.728 -8.634 -4.869 1.00 95.44 69 ILE A C 1
ATOM 554 O O . ILE A 1 69 ? 4.270 -8.069 -3.910 1.00 95.44 69 ILE A O 1
ATOM 558 N N . VAL A 1 70 ? 4.415 -9.103 -5.908 1.00 94.44 70 VAL A N 1
ATOM 559 C CA . VAL A 1 70 ? 5.864 -8.976 -6.042 1.00 94.44 70 VAL A CA 1
ATOM 560 C C . VAL A 1 70 ? 6.194 -7.661 -6.735 1.00 94.44 70 VAL A C 1
ATOM 562 O O . VAL A 1 70 ? 5.751 -7.411 -7.852 1.00 94.44 70 VAL A O 1
ATOM 565 N N . LEU A 1 71 ? 7.023 -6.854 -6.081 1.00 93.00 71 LEU A N 1
ATOM 566 C CA . LEU A 1 71 ? 7.683 -5.707 -6.691 1.00 93.00 71 LEU A CA 1
ATOM 567 C C . LEU A 1 71 ? 9.032 -6.157 -7.255 1.00 93.00 71 LEU A C 1
ATOM 569 O O . LEU A 1 71 ? 9.789 -6.835 -6.568 1.00 93.00 71 LEU A O 1
ATOM 573 N N . VAL A 1 72 ? 9.364 -5.768 -8.475 1.00 91.62 72 VAL A N 1
ATOM 574 C CA . VAL A 1 72 ? 10.684 -5.967 -9.072 1.00 91.62 72 VAL A CA 1
ATOM 575 C C . VAL A 1 72 ? 11.419 -4.630 -9.070 1.00 91.62 72 VAL A C 1
ATOM 577 O O . VAL A 1 72 ? 10.957 -3.673 -9.673 1.00 91.62 72 VAL A O 1
ATOM 580 N N . GLU A 1 73 ? 12.560 -4.560 -8.391 1.00 88.81 73 GLU A N 1
ATOM 581 C CA . GLU A 1 73 ? 13.450 -3.394 -8.326 1.00 88.81 73 GLU A CA 1
ATOM 582 C C . GLU A 1 73 ? 14.783 -3.760 -8.980 1.00 88.81 73 GLU A C 1
ATOM 584 O O . GLU A 1 73 ? 15.493 -4.619 -8.460 1.00 88.81 73 GLU A O 1
ATOM 589 N N . ALA A 1 74 ? 15.143 -3.138 -10.107 1.00 84.38 74 ALA A N 1
ATOM 590 C CA . ALA A 1 74 ? 16.413 -3.406 -10.802 1.00 84.38 74 ALA A CA 1
ATOM 591 C C . ALA A 1 74 ? 16.725 -4.920 -10.940 1.00 84.38 74 ALA A C 1
ATOM 593 O O . ALA A 1 74 ? 17.831 -5.380 -10.647 1.00 84.38 74 ALA A O 1
ATOM 594 N N . ASN A 1 75 ? 15.716 -5.701 -11.354 1.00 83.62 75 ASN A N 1
ATOM 595 C CA . ASN A 1 75 ? 15.726 -7.170 -11.484 1.00 83.62 75 ASN A CA 1
ATOM 596 C C . ASN A 1 75 ? 15.723 -7.980 -10.171 1.00 83.62 75 ASN A C 1
ATOM 598 O O . ASN A 1 75 ? 15.821 -9.207 -10.203 1.00 83.62 75 ASN A O 1
ATOM 602 N N . LYS A 1 76 ? 15.567 -7.340 -9.010 1.00 88.81 76 LYS A N 1
ATOM 603 C CA . LYS A 1 76 ? 15.411 -8.007 -7.709 1.00 88.81 76 LYS A CA 1
ATOM 604 C C . LYS A 1 76 ? 13.945 -8.077 -7.317 1.00 88.81 76 LYS A C 1
ATOM 606 O O . LYS A 1 76 ? 13.256 -7.066 -7.298 1.00 88.81 76 LYS A O 1
ATOM 611 N N . LYS A 1 77 ? 13.476 -9.268 -6.948 1.00 91.00 77 LYS A N 1
ATOM 612 C CA . LYS A 1 77 ? 12.117 -9.465 -6.432 1.00 91.00 77 LYS A CA 1
ATOM 613 C C . LYS A 1 77 ? 12.049 -9.072 -4.956 1.00 91.00 77 LYS A C 1
ATOM 615 O O . LYS A 1 77 ? 12.809 -9.584 -4.138 1.00 91.00 77 LYS A O 1
ATOM 620 N N . LEU A 1 78 ? 11.114 -8.195 -4.624 1.00 87.50 78 LEU A N 1
ATOM 621 C CA . LEU A 1 78 ? 10.816 -7.699 -3.290 1.00 87.50 78 LEU A CA 1
ATOM 622 C C . LEU A 1 78 ? 9.368 -8.059 -2.944 1.00 87.50 78 LEU A C 1
ATOM 624 O O . LEU A 1 78 ? 8.420 -7.528 -3.523 1.00 87.50 78 LEU A O 1
ATOM 628 N N . SER A 1 79 ? 9.190 -8.957 -1.981 1.00 84.56 79 SER A N 1
ATOM 629 C CA . SER A 1 79 ? 7.877 -9.315 -1.440 1.00 84.56 79 SER A CA 1
ATOM 630 C C . SER A 1 79 ? 7.498 -8.429 -0.253 1.00 84.56 79 SER A C 1
ATOM 632 O O . SER A 1 79 ? 8.363 -7.891 0.446 1.00 84.56 79 SER A O 1
ATOM 634 N N . GLY A 1 80 ? 6.196 -8.315 0.018 1.00 83.00 80 GLY A N 1
ATOM 635 C CA . GLY A 1 80 ? 5.690 -7.632 1.211 1.00 83.00 80 GLY A CA 1
ATOM 636 C C . GLY A 1 80 ? 5.927 -6.118 1.201 1.00 83.00 80 GLY A C 1
ATOM 637 O O . GLY A 1 80 ? 6.163 -5.511 2.247 1.00 83.00 80 GLY A O 1
ATOM 638 N N . LYS A 1 81 ? 5.926 -5.513 0.010 1.00 88.69 81 LYS A N 1
ATOM 639 C CA . LYS A 1 81 ? 6.116 -4.066 -0.187 1.00 88.69 81 LYS A CA 1
ATOM 640 C C . LYS A 1 81 ? 4.863 -3.346 -0.661 1.00 88.69 81 LYS A C 1
ATOM 642 O O . LYS A 1 81 ? 4.846 -2.121 -0.634 1.00 88.69 81 LYS A O 1
ATOM 647 N N . IL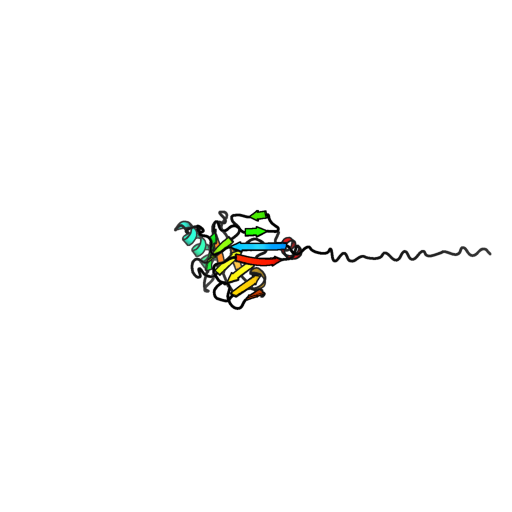E A 1 82 ? 3.845 -4.090 -1.082 1.00 94.94 82 ILE A N 1
ATOM 648 C CA . ILE A 1 82 ? 2.664 -3.551 -1.746 1.00 94.94 82 ILE A CA 1
ATOM 649 C C . ILE A 1 82 ? 1.450 -3.756 -0.854 1.00 94.94 82 ILE A C 1
ATOM 651 O O . ILE A 1 82 ? 1.181 -4.868 -0.394 1.00 94.94 82 ILE A O 1
ATOM 655 N N . TYR A 1 83 ? 0.710 -2.680 -0.641 1.00 96.50 83 TYR A N 1
ATOM 656 C CA . TYR A 1 83 ? -0.535 -2.670 0.097 1.00 96.50 83 TYR A CA 1
ATOM 657 C C . TYR A 1 83 ? -1.667 -2.212 -0.821 1.00 96.50 83 TYR A C 1
ATOM 659 O O . TYR A 1 83 ? -1.462 -1.351 -1.672 1.00 96.50 83 TYR A O 1
ATOM 667 N N . GLN A 1 84 ? -2.866 -2.753 -0.635 1.00 96.19 84 GLN A N 1
ATOM 668 C CA . GLN A 1 84 ? -4.067 -2.365 -1.377 1.00 96.19 84 GLN A CA 1
ATOM 669 C C . GLN A 1 84 ? -5.075 -1.724 -0.426 1.00 96.19 84 GLN A C 1
ATOM 671 O O . GLN A 1 84 ? -5.275 -2.234 0.675 1.00 96.19 84 GLN A O 1
ATOM 676 N N . SER A 1 85 ? -5.731 -0.639 -0.841 1.00 95.75 85 SER A N 1
ATOM 677 C CA . SER A 1 85 ? -6.801 -0.048 -0.032 1.00 95.75 85 SER A CA 1
ATOM 678 C C . SER A 1 85 ? -8.022 -0.973 0.040 1.00 95.75 85 SER A C 1
ATOM 680 O O . SER A 1 85 ? -8.442 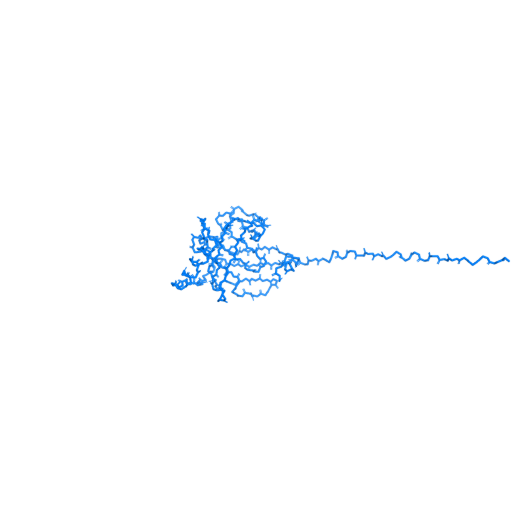-1.564 -0.958 1.00 95.75 85 SER A O 1
ATOM 682 N N . VAL A 1 86 ? -8.585 -1.101 1.242 1.00 96.56 86 VAL A N 1
ATOM 683 C CA . VAL A 1 86 ? -9.802 -1.869 1.516 1.00 96.56 86 VAL A CA 1
ATOM 684 C C . VAL A 1 86 ? -11.023 -1.137 0.968 1.00 96.56 86 VAL A C 1
ATOM 686 O O . VAL A 1 86 ? -11.844 -1.742 0.284 1.00 96.56 86 VAL A O 1
ATOM 689 N N . GLU A 1 87 ? -11.114 0.164 1.229 1.00 95.50 87 GLU A N 1
ATOM 690 C CA . GLU A 1 87 ? -12.229 1.024 0.832 1.00 95.50 87 GLU A CA 1
ATOM 691 C C . GLU A 1 87 ? -12.182 1.342 -0.666 1.00 95.50 87 GLU A C 1
ATOM 693 O O . GLU A 1 87 ? -13.218 1.447 -1.314 1.00 95.50 87 GLU A O 1
ATOM 698 N N . ASN A 1 88 ? -10.975 1.452 -1.231 1.00 93.06 88 ASN A N 1
ATOM 699 C CA . ASN A 1 88 ? -10.741 1.767 -2.637 1.00 93.06 88 ASN A CA 1
ATOM 700 C C . ASN A 1 88 ? -9.814 0.727 -3.291 1.00 93.06 88 ASN A C 1
ATOM 702 O O . ASN A 1 88 ? -8.625 0.994 -3.464 1.00 93.06 88 ASN A O 1
ATOM 706 N N . PRO A 1 89 ? -10.327 -0.431 -3.752 1.00 92.69 89 PRO A N 1
ATOM 707 C CA . PRO A 1 89 ? -9.497 -1.510 -4.306 1.00 92.69 89 PRO A CA 1
ATOM 708 C C . PRO A 1 89 ? -8.659 -1.138 -5.542 1.00 92.69 89 PRO A C 1
ATOM 710 O O . PRO A 1 89 ? -7.747 -1.872 -5.914 1.00 92.69 89 PRO A O 1
ATOM 713 N N . GLY A 1 90 ? -8.959 -0.015 -6.199 1.00 91.31 90 GLY A N 1
ATOM 714 C CA . GLY A 1 90 ? -8.144 0.530 -7.287 1.00 91.31 90 GLY A CA 1
ATOM 715 C C . GLY A 1 90 ? -6.883 1.270 -6.826 1.00 91.31 90 GLY A C 1
ATOM 716 O O . GLY A 1 90 ? -6.070 1.635 -7.676 1.00 91.31 90 GLY A O 1
ATOM 717 N N . ARG A 1 91 ? -6.714 1.497 -5.518 1.00 91.50 91 ARG A N 1
ATOM 718 C CA . ARG A 1 91 ? -5.573 2.201 -4.934 1.00 91.50 91 ARG A CA 1
ATOM 719 C C . ARG A 1 91 ? -4.599 1.250 -4.264 1.00 91.50 91 ARG A C 1
ATOM 721 O O . ARG A 1 91 ? -4.987 0.391 -3.470 1.00 91.50 91 ARG A O 1
ATOM 728 N N . TYR A 1 92 ? -3.324 1.491 -4.525 1.00 92.88 92 TYR A N 1
ATOM 729 C CA . TYR A 1 92 ? -2.214 0.742 -3.969 1.00 92.88 92 TYR A CA 1
ATOM 730 C C . TYR A 1 92 ? -1.191 1.694 -3.376 1.00 92.88 92 TYR A C 1
ATOM 732 O O . TYR A 1 92 ? -1.018 2.821 -3.838 1.00 92.88 92 TYR A O 1
ATOM 740 N N . TYR A 1 93 ? -0.508 1.209 -2.354 1.00 92.31 93 TYR A N 1
ATOM 741 C CA . TYR A 1 93 ? 0.624 1.869 -1.747 1.00 92.31 93 TYR A CA 1
ATOM 742 C C . TYR A 1 93 ? 1.836 0.947 -1.805 1.00 92.31 93 TYR A C 1
ATOM 744 O O . TYR A 1 93 ? 1.788 -0.200 -1.359 1.00 92.31 93 TYR A O 1
ATOM 752 N N . VAL A 1 94 ? 2.922 1.457 -2.364 1.00 91.19 94 VAL A N 1
ATOM 753 C CA . VAL A 1 94 ? 4.210 0.790 -2.469 1.00 91.19 94 VAL A CA 1
ATOM 754 C C . VAL A 1 94 ? 5.136 1.426 -1.447 1.00 91.19 94 VAL A C 1
ATOM 756 O O . VAL A 1 94 ? 5.557 2.572 -1.587 1.00 91.19 94 VAL A O 1
ATOM 759 N N . LEU A 1 95 ? 5.472 0.656 -0.415 1.00 88.00 95 LEU A N 1
ATOM 760 C CA . LEU A 1 95 ? 6.331 1.113 0.676 1.00 88.00 95 LEU A CA 1
ATOM 761 C C . LEU A 1 95 ? 7.725 1.515 0.171 1.00 88.00 95 LEU A C 1
ATOM 763 O O . LEU A 1 95 ? 8.350 2.431 0.696 1.00 88.00 95 LEU A O 1
ATOM 767 N N . THR A 1 96 ? 8.231 0.814 -0.844 1.00 83.50 96 THR A N 1
ATOM 768 C CA . THR A 1 96 ? 9.509 1.158 -1.470 1.00 83.50 96 THR A CA 1
ATOM 769 C C . THR A 1 96 ? 9.343 2.422 -2.313 1.00 83.50 96 THR A C 1
ATOM 771 O O . THR A 1 96 ? 8.622 2.412 -3.304 1.00 83.50 96 THR A O 1
ATOM 774 N N . GLY A 1 97 ? 10.032 3.497 -1.927 1.00 76.31 97 GLY A N 1
ATOM 775 C CA . GLY A 1 97 ? 9.971 4.782 -2.630 1.00 76.31 97 GLY A CA 1
ATOM 776 C C . GLY A 1 97 ? 8.739 5.628 -2.302 1.00 76.31 97 GLY A C 1
ATOM 777 O O . GLY A 1 97 ? 8.575 6.678 -2.914 1.00 76.31 97 GLY A O 1
ATOM 778 N N . ASP A 1 98 ? 7.910 5.186 -1.346 1.00 82.88 98 ASP A N 1
ATOM 779 C CA . ASP A 1 98 ? 6.725 5.904 -0.869 1.00 82.88 98 ASP A CA 1
ATOM 780 C C . ASP A 1 98 ? 5.771 6.304 -2.011 1.00 82.88 98 ASP A C 1
ATOM 782 O O . ASP A 1 98 ? 5.441 7.473 -2.218 1.00 82.88 98 ASP A O 1
ATOM 786 N N . ILE A 1 99 ? 5.366 5.310 -2.807 1.00 86.38 99 ILE A N 1
ATOM 787 C CA . ILE A 1 99 ? 4.607 5.509 -4.047 1.00 86.38 99 ILE A CA 1
ATOM 788 C C . ILE A 1 99 ? 3.144 5.101 -3.864 1.00 86.38 99 ILE A C 1
ATOM 790 O O . ILE A 1 99 ? 2.834 3.994 -3.431 1.00 86.38 99 ILE A O 1
ATOM 794 N N . GLY A 1 100 ? 2.228 5.981 -4.250 1.00 88.94 100 GLY A N 1
ATOM 795 C CA . GLY A 1 100 ? 0.814 5.684 -4.445 1.00 88.94 100 GLY A CA 1
ATOM 796 C C . GLY A 1 100 ? 0.514 5.362 -5.908 1.00 88.94 100 GLY A C 1
ATOM 797 O O . GLY A 1 100 ? 1.007 6.034 -6.812 1.00 88.94 100 GLY A O 1
ATOM 798 N N . ILE A 1 101 ? -0.323 4.355 -6.143 1.00 89.25 101 ILE A N 1
ATOM 799 C CA . ILE A 1 101 ? -0.861 4.019 -7.465 1.00 89.25 101 ILE A CA 1
ATOM 800 C C . ILE A 1 101 ? -2.381 4.096 -7.379 1.00 89.25 101 ILE A C 1
ATOM 802 O O . ILE A 1 101 ? -2.984 3.403 -6.562 1.00 89.25 101 ILE A O 1
ATOM 806 N N . ASP A 1 102 ? -3.009 4.897 -8.233 1.00 89.19 102 ASP A N 1
ATOM 807 C CA . ASP A 1 102 ? -4.457 4.901 -8.427 1.00 89.19 102 ASP A CA 1
ATOM 808 C C . ASP A 1 102 ? -4.769 4.433 -9.850 1.00 89.19 102 ASP A C 1
ATOM 810 O O . ASP A 1 102 ? -4.592 5.160 -10.829 1.00 89.19 102 ASP A O 1
ATOM 814 N N . THR A 1 103 ? -5.231 3.188 -9.958 1.00 87.88 103 THR A N 1
ATOM 815 C CA . THR A 1 103 ? -5.541 2.557 -11.249 1.00 87.88 103 THR A CA 1
ATOM 816 C C . THR A 1 103 ? -6.740 3.193 -11.946 1.00 87.88 103 THR A C 1
ATOM 818 O O . THR A 1 103 ? -6.772 3.260 -13.173 1.00 87.88 103 THR A O 1
ATOM 821 N N . LYS A 1 104 ? -7.700 3.723 -11.177 1.00 84.19 104 LYS A N 1
ATOM 822 C CA . LYS A 1 104 ? -8.899 4.372 -11.717 1.00 84.19 104 LYS A CA 1
ATOM 823 C C . LYS A 1 104 ? -8.561 5.731 -12.323 1.00 84.19 104 LYS A C 1
ATOM 825 O O . LYS A 1 104 ? -9.149 6.103 -13.333 1.00 84.19 104 LYS A O 1
ATOM 830 N N . LEU A 1 105 ? -7.626 6.457 -11.714 1.00 81.50 105 LEU A N 1
ATOM 831 C CA . LEU A 1 105 ? -7.174 7.761 -12.202 1.00 81.50 105 LEU A CA 1
ATOM 832 C C . LEU A 1 105 ? -5.961 7.691 -13.135 1.00 81.50 105 LEU A C 1
ATOM 834 O O . LEU A 1 105 ? -5.610 8.701 -13.736 1.00 81.50 10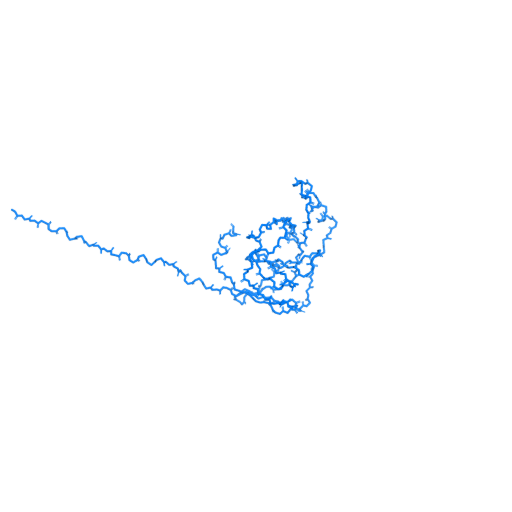5 LEU A O 1
ATOM 838 N N . GLY A 1 106 ? -5.309 6.532 -13.245 1.00 81.81 106 GLY A N 1
ATOM 839 C CA . GLY A 1 106 ? -4.098 6.372 -14.048 1.00 81.81 106 GLY A CA 1
ATOM 840 C C . GLY A 1 106 ? -2.884 7.117 -13.481 1.00 81.81 106 GLY A C 1
ATOM 841 O O . GLY A 1 106 ? -2.013 7.557 -14.234 1.00 81.81 106 GLY A O 1
ATOM 842 N N . ILE A 1 107 ? -2.827 7.287 -12.157 1.00 82.62 107 ILE A N 1
ATOM 843 C CA . ILE A 1 107 ? -1.789 8.073 -11.478 1.00 82.62 107 ILE A CA 1
ATOM 844 C C . ILE A 1 107 ? -0.817 7.144 -10.755 1.00 82.62 107 ILE A C 1
ATOM 846 O O . ILE A 1 107 ? -1.235 6.272 -9.995 1.00 82.62 107 ILE A O 1
ATOM 850 N N . ILE A 1 108 ? 0.480 7.394 -10.940 1.00 85.50 108 ILE A N 1
ATOM 851 C CA . ILE A 1 108 ? 1.552 6.917 -10.060 1.00 85.50 108 ILE A CA 1
ATOM 852 C C . ILE A 1 108 ? 2.195 8.162 -9.459 1.00 85.50 108 ILE A C 1
ATOM 854 O O . ILE A 1 108 ? 2.683 9.019 -10.198 1.00 85.50 108 ILE A O 1
ATOM 858 N N . GLY A 1 109 ? 2.166 8.303 -8.139 1.00 80.56 109 GLY A N 1
ATOM 859 C CA . GLY A 1 109 ? 2.593 9.522 -7.453 1.00 80.56 109 GLY A CA 1
ATOM 860 C C . GLY A 1 109 ? 3.353 9.251 -6.166 1.00 80.56 109 GLY A C 1
ATOM 861 O O . GLY A 1 109 ? 3.255 8.171 -5.596 1.00 80.56 109 GLY A O 1
ATOM 862 N N . ASN A 1 110 ? 4.107 10.240 -5.695 1.00 78.38 110 ASN A N 1
ATOM 863 C CA . ASN A 1 110 ? 4.755 10.176 -4.390 1.00 78.38 110 ASN A CA 1
ATOM 864 C C . ASN A 1 110 ? 3.716 10.459 -3.294 1.00 78.38 110 ASN A C 1
ATOM 866 O O . ASN A 1 110 ? 3.122 11.542 -3.272 1.00 78.38 110 ASN A O 1
ATOM 870 N N . ALA A 1 111 ? 3.476 9.483 -2.419 1.00 75.19 111 ALA A N 1
ATOM 871 C CA . ALA A 1 111 ? 2.448 9.560 -1.389 1.00 75.19 111 ALA A CA 1
ATOM 872 C C . ALA A 1 111 ? 2.819 10.568 -0.287 1.00 75.19 111 ALA A C 1
ATOM 874 O O . ALA A 1 111 ? 1.992 11.406 0.076 1.00 75.19 111 ALA A O 1
ATOM 875 N N . GLY A 1 112 ? 4.064 10.572 0.193 1.00 66.12 112 GLY A N 1
ATOM 876 C CA . GLY A 1 112 ? 4.526 11.471 1.252 1.00 66.12 112 GLY A CA 1
ATOM 877 C C . GLY A 1 112 ? 4.463 12.947 0.873 1.00 66.12 112 GLY A C 1
ATOM 878 O O . GLY A 1 112 ? 4.032 13.773 1.676 1.00 66.12 112 GLY A O 1
ATOM 879 N N . ALA A 1 113 ? 4.780 13.292 -0.377 1.00 60.00 113 ALA A N 1
ATOM 880 C CA . ALA A 1 113 ? 4.699 14.670 -0.865 1.00 60.00 113 ALA A CA 1
ATOM 881 C C . ALA A 1 113 ? 3.253 15.195 -1.004 1.00 60.00 113 ALA A C 1
ATOM 883 O O . ALA A 1 113 ? 3.040 16.401 -1.098 1.00 60.00 113 ALA A O 1
ATOM 884 N N . GLY A 1 114 ? 2.253 14.307 -1.009 1.00 58.78 114 GLY A N 1
ATOM 885 C CA . GLY A 1 114 ? 0.833 14.666 -1.085 1.00 58.78 114 GLY A CA 1
ATOM 886 C C . GLY A 1 114 ? 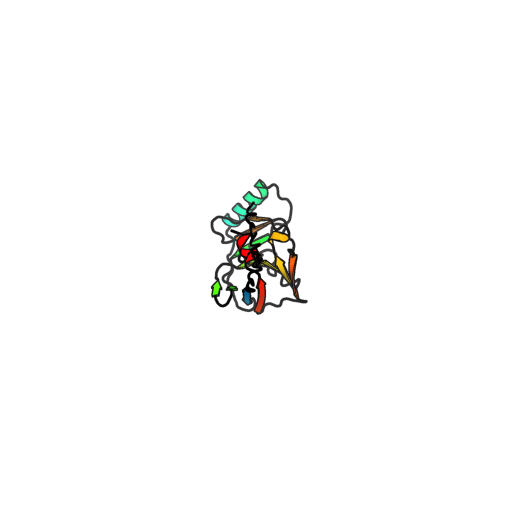0.147 14.897 0.257 1.00 58.78 114 GLY A C 1
ATOM 887 O O . GLY A 1 114 ? -1.066 15.095 0.266 1.00 58.78 114 GLY A O 1
ATOM 888 N N . GLY A 1 115 ? 0.874 14.816 1.376 1.00 63.28 115 GLY A N 1
ATOM 889 C CA . GLY A 1 115 ? 0.299 14.991 2.712 1.00 63.28 115 GLY A CA 1
ATOM 890 C C . GLY A 1 115 ? -0.435 13.762 3.257 1.00 63.28 115 GLY A C 1
ATOM 891 O O . GLY A 1 115 ? -1.284 13.910 4.140 1.00 63.28 115 GLY A O 1
ATOM 892 N N . TYR A 1 116 ? -0.114 12.560 2.760 1.00 76.38 116 TYR A N 1
ATOM 893 C CA . TYR A 1 116 ? -0.619 11.318 3.342 1.00 76.38 116 TYR A CA 1
ATOM 894 C C . TYR A 1 116 ? -0.022 11.148 4.738 1.00 76.38 116 TYR A C 1
ATOM 896 O O . TYR A 1 116 ? 1.195 11.109 4.910 1.00 76.38 116 TYR A O 1
ATOM 904 N N . SER A 1 117 ? -0.880 10.995 5.740 1.00 86.31 117 SER A N 1
ATOM 905 C CA . SER A 1 117 ? -0.451 10.711 7.108 1.00 86.31 117 SER A CA 1
ATOM 906 C C . SER A 1 117 ? -0.642 9.226 7.379 1.00 86.31 117 SER A C 1
ATOM 908 O O . SER A 1 117 ? -1.746 8.772 7.684 1.00 86.31 117 SER A O 1
ATOM 910 N N . MET A 1 118 ? 0.431 8.455 7.201 1.00 90.44 118 MET A N 1
ATOM 911 C CA . MET A 1 118 ? 0.397 6.997 7.283 1.00 90.44 118 MET A CA 1
ATOM 912 C C . MET A 1 118 ? 0.900 6.472 8.627 1.00 90.44 118 MET A C 1
ATOM 914 O O . MET A 1 118 ? 1.977 6.827 9.100 1.00 90.44 118 MET A O 1
ATOM 918 N N . TYR A 1 119 ? 0.152 5.538 9.207 1.00 93.31 119 TYR A N 1
ATOM 919 C CA . TYR A 1 119 ? 0.466 4.885 10.472 1.00 93.31 119 TYR A CA 1
ATOM 920 C C . TYR A 1 119 ? 0.328 3.380 10.321 1.00 93.31 119 TYR A C 1
ATOM 922 O O . TYR A 1 119 ? -0.619 2.885 9.723 1.00 93.31 119 TYR A O 1
ATOM 930 N N . SER A 1 120 ? 1.248 2.618 10.902 1.00 93.94 120 SER A N 1
ATOM 931 C CA . SER A 1 120 ? 1.167 1.156 10.889 1.00 93.94 120 SER A CA 1
ATOM 932 C C . SER A 1 120 ? 1.423 0.573 12.274 1.00 93.94 120 SER A C 1
ATOM 934 O O . SER A 1 120 ? 2.323 1.047 12.980 1.00 93.94 120 SER A O 1
ATOM 936 N N . PRO A 1 121 ? 0.691 -0.483 12.673 1.00 94.06 121 PRO A N 1
ATOM 937 C CA . PRO A 1 121 ? 1.021 -1.239 13.871 1.00 94.06 121 PRO A CA 1
ATOM 938 C C . PRO A 1 121 ? 2.376 -1.939 13.704 1.00 94.06 121 PRO A C 1
ATOM 940 O O . PRO A 1 121 ? 2.914 -2.072 12.602 1.00 94.06 121 PRO A O 1
ATOM 943 N N . LYS A 1 122 ? 2.910 -2.481 14.803 1.00 93.12 122 LYS A N 1
ATOM 944 C CA . LYS A 1 122 ? 4.172 -3.243 14.788 1.00 93.12 122 LYS A CA 1
ATOM 945 C C . LYS A 1 122 ? 4.157 -4.432 13.822 1.00 93.12 122 LYS A C 1
ATOM 947 O O . LYS A 1 122 ? 5.205 -4.782 13.298 1.00 93.12 122 LYS A O 1
ATOM 9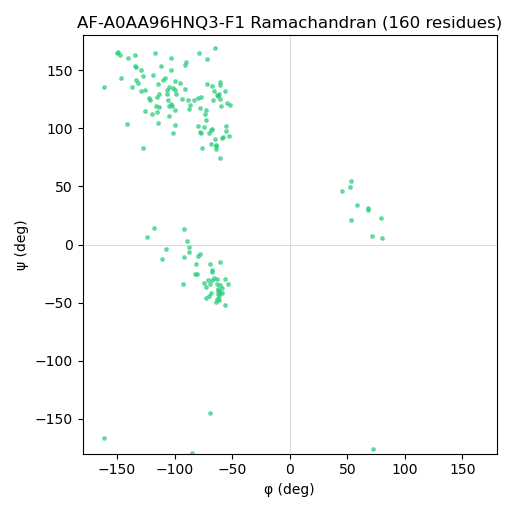52 N N . SER A 1 123 ? 2.990 -5.031 13.573 1.00 93.00 123 SER A N 1
ATOM 953 C CA . SER A 1 123 ? 2.846 -6.169 12.657 1.00 93.00 123 SER A CA 1
ATOM 954 C C . SER A 1 123 ? 3.098 -5.812 11.191 1.00 93.00 123 SER A C 1
ATOM 956 O O . SER A 1 123 ? 3.374 -6.714 10.408 1.00 93.00 123 SER A O 1
ATOM 958 N N . LYS A 1 124 ? 2.965 -4.528 10.813 1.00 93.62 124 LYS A N 1
ATOM 959 C CA . LYS A 1 124 ? 3.078 -4.029 9.430 1.00 93.62 124 LYS A CA 1
ATOM 960 C C . LYS A 1 124 ? 2.171 -4.751 8.419 1.00 93.62 124 LYS A C 1
ATOM 962 O O . LYS A 1 124 ? 2.417 -4.703 7.225 1.00 93.62 124 LYS A O 1
ATOM 967 N N . LYS A 1 125 ? 1.103 -5.413 8.876 1.00 96.44 125 LYS A N 1
ATOM 968 C CA . LYS A 1 125 ? 0.155 -6.112 7.987 1.00 96.44 125 LYS A CA 1
ATOM 969 C C . LYS A 1 125 ? -0.884 -5.183 7.358 1.00 96.44 125 LYS A C 1
ATOM 971 O O . LYS A 1 125 ? -1.522 -5.553 6.378 1.00 96.44 125 LYS A O 1
ATOM 976 N N . PHE A 1 126 ? -1.050 -3.987 7.911 1.00 97.25 126 PHE A N 1
ATOM 977 C CA . PHE A 1 126 ? -1.860 -2.928 7.329 1.00 97.25 126 PHE A CA 1
ATOM 978 C C . PHE A 1 126 ? -1.291 -1.554 7.691 1.00 97.25 126 PHE A C 1
ATOM 980 O O . PHE A 1 126 ? -0.443 -1.430 8.579 1.00 97.25 126 PHE A O 1
ATOM 987 N N . ILE A 1 127 ? -1.762 -0.537 6.985 1.00 96.00 127 ILE A N 1
ATOM 988 C CA . ILE A 1 127 ? -1.450 0.873 7.170 1.00 96.00 127 ILE A CA 1
ATOM 989 C C . ILE A 1 127 ? -2.782 1.619 7.245 1.00 96.00 127 ILE A C 1
ATOM 991 O O . ILE A 1 127 ? -3.664 1.406 6.419 1.00 96.00 127 ILE A O 1
ATOM 995 N N . VAL A 1 128 ? -2.917 2.486 8.237 1.00 96.19 128 VAL A N 1
ATOM 996 C CA . VAL A 1 128 ? -3.989 3.472 8.348 1.00 96.19 128 VAL A CA 1
ATOM 997 C C . VAL A 1 128 ? -3.479 4.759 7.731 1.00 96.19 128 VAL A C 1
ATOM 999 O O . VAL A 1 128 ? -2.413 5.242 8.111 1.00 96.19 128 VAL A O 1
ATOM 1002 N N . CYS A 1 129 ? -4.216 5.297 6.776 1.00 93.38 129 CYS A N 1
ATOM 1003 C CA . CYS A 1 129 ? -3.896 6.546 6.118 1.00 93.38 129 CYS A CA 1
ATOM 1004 C C . CYS A 1 129 ? -4.983 7.578 6.429 1.00 93.38 129 CYS A C 1
ATOM 1006 O O . CYS A 1 129 ? -6.171 7.330 6.211 1.00 93.38 129 CYS A O 1
ATOM 1008 N N . PHE A 1 130 ? -4.549 8.734 6.924 1.00 91.56 130 PHE A N 1
ATOM 1009 C CA . PHE A 1 130 ? -5.358 9.945 7.030 1.00 91.56 130 PHE A CA 1
ATOM 1010 C C . PHE A 1 130 ? -4.970 10.909 5.914 1.00 91.56 130 PHE A C 1
ATOM 1012 O O . PHE A 1 130 ? -3.812 10.933 5.487 1.00 91.56 130 PHE A O 1
ATOM 1019 N N . ASN A 1 131 ? -5.931 11.720 5.469 1.00 86.19 131 ASN A N 1
ATOM 1020 C CA . ASN A 1 131 ? -5.741 12.695 4.396 1.00 86.19 131 ASN A CA 1
ATOM 1021 C C . ASN A 1 131 ? -5.137 12.065 3.125 1.00 86.19 131 ASN A C 1
ATOM 1023 O O . ASN A 1 131 ? -4.130 12.522 2.583 1.00 86.19 131 ASN A O 1
ATOM 1027 N N . CYS A 1 132 ? -5.725 10.956 2.672 1.00 80.44 132 CYS A N 1
ATOM 1028 C CA . CYS A 1 132 ? -5.212 10.206 1.530 1.00 80.44 132 CYS A CA 1
ATOM 1029 C C . CYS A 1 132 ? -5.550 10.919 0.214 1.00 80.44 132 CYS A C 1
ATOM 1031 O O . CYS A 1 132 ? -6.548 10.597 -0.440 1.00 80.44 132 CYS A O 1
ATOM 1033 N N . GLY A 1 133 ? -4.710 11.895 -0.143 1.00 75.69 133 GLY A N 1
ATOM 1034 C CA . GLY A 1 133 ? -4.747 12.620 -1.412 1.00 75.69 133 GLY A CA 1
ATOM 1035 C C . GLY A 1 133 ? -4.347 11.745 -2.601 1.00 75.69 133 GLY A C 1
ATOM 1036 O O . GLY A 1 133 ? -4.654 10.558 -2.637 1.00 75.69 133 GLY A O 1
ATOM 1037 N N . TYR A 1 134 ? -3.667 12.332 -3.589 1.00 67.00 134 TYR A N 1
ATOM 1038 C CA . TYR A 1 134 ? -3.164 11.613 -4.774 1.00 67.00 134 TYR A CA 1
ATOM 1039 C C . TYR A 1 134 ? -1.657 11.770 -4.995 1.00 67.00 134 TYR A C 1
ATOM 1041 O O . TYR A 1 134 ? -1.121 11.318 -6.007 1.00 67.00 134 TYR A O 1
ATOM 1049 N N . GLY A 1 135 ? -0.968 12.399 -4.042 1.00 69.12 135 GLY A N 1
ATOM 1050 C CA . GLY A 1 135 ? 0.462 12.630 -4.139 1.00 69.12 135 GLY A CA 1
ATOM 1051 C C . GLY A 1 135 ? 0.807 13.701 -5.163 1.00 69.12 135 GLY A C 1
ATOM 1052 O O . GLY A 1 135 ? -0.066 14.300 -5.797 1.00 69.12 135 GLY A O 1
ATOM 1053 N N . ILE A 1 136 ? 2.107 13.905 -5.353 1.00 69.50 136 ILE A N 1
ATOM 1054 C CA . ILE A 1 136 ? 2.617 14.570 -6.553 1.00 69.50 136 ILE A CA 1
ATOM 1055 C C . ILE A 1 136 ? 2.788 13.483 -7.622 1.00 69.50 136 ILE A C 1
ATOM 1057 O O . ILE A 1 136 ? 3.538 12.532 -7.379 1.00 69.50 136 ILE A O 1
ATOM 1061 N N . PRO A 1 137 ? 2.108 13.570 -8.781 1.00 68.88 137 PRO A N 1
ATOM 1062 C CA . PRO A 1 137 ? 2.248 12.576 -9.838 1.00 68.88 137 PRO A CA 1
ATOM 1063 C C . PRO A 1 137 ? 3.692 12.506 -10.342 1.00 68.88 137 PRO A C 1
ATOM 1065 O O . PRO A 1 137 ? 4.248 13.515 -10.767 1.00 68.88 137 PRO A O 1
ATOM 1068 N N . VAL A 1 138 ? 4.268 11.308 -10.313 1.00 69.19 138 VAL A N 1
ATOM 1069 C CA . VAL A 1 138 ? 5.581 10.981 -10.888 1.00 69.19 138 VAL A CA 1
ATOM 1070 C C . VAL A 1 138 ? 5.403 10.477 -12.320 1.00 69.19 138 VAL A C 1
ATOM 1072 O O . VAL A 1 138 ? 6.209 10.775 -13.193 1.00 69.19 138 VAL A O 1
ATOM 1075 N N . VAL A 1 139 ? 4.298 9.774 -12.586 1.00 67.00 139 VAL A N 1
ATOM 1076 C CA . VAL A 1 139 ? 3.883 9.368 -13.930 1.00 67.00 139 VAL A CA 1
ATOM 1077 C C . VAL A 1 139 ? 2.377 9.593 -14.073 1.00 67.00 139 VAL A C 1
ATOM 1079 O O . VAL A 1 139 ? 1.599 9.253 -13.178 1.00 67.00 139 VAL A O 1
ATOM 1082 N N . ARG A 1 140 ? 1.951 10.162 -15.206 1.00 56.00 140 ARG A N 1
ATOM 1083 C CA . ARG A 1 140 ? 0.534 10.262 -15.587 1.00 56.00 140 ARG A CA 1
ATOM 1084 C C . ARG A 1 140 ? 0.280 9.401 -16.821 1.00 56.00 140 ARG A C 1
ATOM 1086 O O . ARG A 1 140 ? 0.836 9.678 -17.878 1.00 56.00 140 ARG A O 1
ATOM 1093 N N . HIS A 1 141 ? -0.580 8.396 -16.689 1.00 56.28 141 HIS A N 1
ATOM 1094 C CA . HIS A 1 141 ? -1.134 7.633 -17.809 1.00 56.28 141 HIS A CA 1
ATOM 1095 C C . HIS A 1 141 ? -2.633 7.922 -17.937 1.00 56.28 141 HIS A C 1
ATOM 1097 O O . HIS A 1 141 ? -3.294 8.253 -16.958 1.00 56.28 141 HIS A O 1
ATOM 1103 N N . SER A 1 142 ? -3.193 7.785 -19.142 1.00 43.59 142 SER A N 1
ATOM 1104 C CA . SER A 1 142 ? -4.633 7.975 -19.377 1.00 43.59 142 SER A CA 1
ATOM 1105 C C . SER A 1 142 ? -5.494 6.921 -18.670 1.00 43.59 142 SER A C 1
ATOM 1107 O O . SER A 1 142 ? -6.626 7.213 -18.295 1.00 43.59 142 SER A O 1
ATOM 1109 N N . THR A 1 143 ? -4.978 5.706 -18.459 1.00 55.81 143 THR A N 1
ATOM 1110 C CA . THR A 1 143 ? -5.576 4.654 -17.620 1.00 55.81 143 THR A CA 1
ATOM 1111 C C . THR A 1 143 ? -4.499 3.627 -17.269 1.00 55.81 143 THR A C 1
ATOM 1113 O O . THR A 1 143 ? -3.742 3.208 -18.144 1.00 55.81 143 THR A O 1
ATOM 1116 N N . ILE A 1 144 ? -4.427 3.201 -16.006 1.00 65.75 144 ILE A N 1
ATOM 1117 C CA . ILE A 1 144 ? -3.604 2.055 -15.602 1.00 65.75 144 ILE A CA 1
ATOM 1118 C C . ILE A 1 144 ? -4.544 0.855 -15.475 1.00 65.75 144 ILE A C 1
ATOM 1120 O O . ILE A 1 144 ? -5.308 0.744 -14.517 1.00 65.75 144 ILE A O 1
ATOM 1124 N N . TYR A 1 145 ? -4.521 -0.033 -16.466 1.00 65.31 145 TYR A N 1
ATOM 1125 C CA . TYR A 1 145 ? -5.272 -1.287 -16.414 1.00 65.31 145 TYR A CA 1
ATOM 1126 C C . TYR A 1 145 ? -4.634 -2.256 -15.404 1.00 65.31 145 TYR A C 1
ATOM 1128 O O . TYR A 1 145 ? -3.459 -2.118 -15.063 1.00 65.31 145 TYR A O 1
ATOM 1136 N N . LYS A 1 146 ? -5.393 -3.254 -14.927 1.00 72.75 146 LYS A N 1
ATOM 1137 C CA . LYS A 1 146 ? -4.844 -4.377 -14.144 1.00 72.75 146 LYS A CA 1
ATOM 1138 C C . LYS A 1 146 ? -3.879 -5.191 -15.017 1.00 72.75 146 LYS A C 1
ATOM 1140 O O . LYS A 1 146 ? -4.298 -6.148 -15.656 1.00 72.75 146 LYS A O 1
ATOM 1145 N N . GLY A 1 147 ? -2.621 -4.773 -15.073 1.00 81.44 147 GLY A N 1
ATOM 1146 C CA . GLY A 1 147 ? -1.562 -5.358 -15.890 1.00 81.44 147 GLY A CA 1
ATOM 1147 C C . GLY A 1 147 ? -0.179 -4.948 -15.389 1.00 81.44 147 GLY A C 1
ATOM 1148 O O . GLY A 1 147 ? -0.073 -4.417 -14.276 1.00 81.44 147 GLY A O 1
ATOM 1149 N N . PRO A 1 148 ? 0.868 -5.177 -16.198 1.00 86.31 148 PRO A N 1
ATOM 1150 C CA . PRO A 1 148 ? 2.220 -4.739 -15.888 1.00 86.31 148 PRO A CA 1
ATOM 1151 C C . PRO A 1 148 ? 2.294 -3.215 -15.782 1.00 86.31 148 PRO A C 1
ATOM 1153 O O . PRO A 1 148 ? 1.851 -2.487 -16.671 1.00 86.31 148 PRO A O 1
ATOM 1156 N N . ILE A 1 149 ? 2.874 -2.738 -14.689 1.00 87.31 149 ILE A N 1
ATOM 1157 C CA . ILE A 1 149 ? 3.111 -1.329 -14.395 1.00 87.31 149 ILE A CA 1
ATOM 1158 C C . ILE A 1 149 ? 4.590 -1.181 -14.095 1.00 87.31 149 ILE A C 1
ATOM 1160 O O . ILE A 1 149 ? 5.131 -1.936 -13.289 1.00 87.31 149 ILE A O 1
ATOM 1164 N N . TYR A 1 150 ? 5.227 -0.177 -14.688 1.00 86.31 150 TYR A N 1
ATOM 1165 C CA . TYR A 1 150 ? 6.592 0.187 -14.346 1.00 86.31 150 TYR A CA 1
ATOM 1166 C C . TYR A 1 150 ? 6.735 1.696 -14.176 1.00 86.31 150 TYR A C 1
ATOM 1168 O O . TYR A 1 150 ? 5.985 2.483 -14.753 1.00 86.31 150 TYR A O 1
ATOM 1176 N N . TRP A 1 151 ? 7.709 2.093 -13.369 1.00 83.94 151 TRP A N 1
ATOM 1177 C CA . TRP A 1 151 ? 8.120 3.482 -13.202 1.00 83.94 151 TRP A CA 1
ATOM 1178 C C . TRP A 1 151 ? 9.607 3.542 -12.855 1.00 83.94 151 TRP A C 1
ATOM 1180 O O . TRP A 1 151 ? 10.214 2.536 -12.481 1.00 83.94 151 TRP A O 1
ATOM 1190 N N . TYR A 1 152 ? 10.193 4.727 -12.979 1.00 79.44 152 TYR A N 1
ATOM 1191 C CA . TYR A 1 152 ? 11.582 4.986 -12.615 1.00 79.44 152 TYR A CA 1
ATOM 1192 C C . TYR A 1 152 ? 11.634 5.868 -11.363 1.00 79.44 152 TYR A C 1
ATOM 1194 O O . TYR A 1 152 ? 10.806 6.762 -11.192 1.00 79.44 152 TYR A O 1
ATOM 1202 N N . GLY A 1 153 ? 12.581 5.595 -10.467 1.00 73.81 153 GLY A N 1
ATOM 1203 C CA . GLY A 1 153 ? 12.878 6.429 -9.298 1.00 73.81 153 GLY A CA 1
ATOM 1204 C C . GLY A 1 153 ? 14.383 6.653 -9.129 1.00 73.81 153 GLY A C 1
ATOM 1205 O O . GLY A 1 153 ? 15.182 5.915 -9.700 1.00 73.81 153 GLY A O 1
ATOM 1206 N N . SER A 1 154 ? 14.779 7.656 -8.340 1.00 64.00 154 SER A N 1
ATOM 1207 C CA . SER A 1 154 ? 16.190 7.986 -8.062 1.00 64.00 154 SER A CA 1
ATOM 1208 C C . SER A 1 154 ? 16.650 7.506 -6.678 1.00 64.00 154 SER A C 1
ATOM 1210 O O . SER A 1 154 ? 15.829 7.281 -5.780 1.00 64.00 154 SER A O 1
ATOM 1212 N N . ASN A 1 155 ? 17.968 7.373 -6.462 1.00 56.06 155 ASN A N 1
ATOM 1213 C CA . ASN A 1 155 ? 18.506 7.013 -5.143 1.00 56.06 155 ASN A CA 1
ATOM 1214 C C . ASN A 1 155 ? 18.298 8.126 -4.110 1.00 56.06 155 ASN A C 1
ATOM 1216 O O . ASN A 1 155 ? 18.243 7.835 -2.914 1.00 56.06 155 ASN A O 1
ATOM 1220 N N . HIS A 1 156 ? 18.142 9.381 -4.536 1.00 47.81 156 HIS A N 1
ATOM 1221 C CA . HIS A 1 156 ? 17.878 10.493 -3.621 1.00 47.81 156 HIS A CA 1
ATOM 1222 C C . HIS A 1 156 ? 16.595 10.319 -2.795 1.00 47.81 156 HIS A C 1
ATOM 1224 O O . HIS A 1 156 ? 16.608 10.609 -1.597 1.00 47.81 156 HIS A O 1
ATOM 1230 N N . ILE A 1 157 ? 15.531 9.757 -3.383 1.00 47.81 157 ILE A N 1
ATOM 1231 C CA . ILE A 1 157 ? 14.277 9.443 -2.668 1.00 47.81 157 ILE A CA 1
ATOM 1232 C C . ILE A 1 157 ? 14.524 8.395 -1.565 1.00 47.81 157 ILE A C 1
ATOM 1234 O O . ILE A 1 157 ? 13.882 8.402 -0.518 1.00 47.81 157 ILE A O 1
ATOM 1238 N N . ARG A 1 158 ? 15.508 7.505 -1.751 1.00 44.12 158 ARG A N 1
ATOM 1239 C CA . ARG A 1 158 ? 15.853 6.449 -0.787 1.00 44.12 158 ARG A CA 1
ATOM 1240 C C . ARG A 1 158 ? 16.523 6.984 0.481 1.00 44.12 158 ARG A C 1
ATOM 1242 O O . ARG A 1 158 ? 16.401 6.355 1.531 1.00 44.12 158 ARG A O 1
ATOM 1249 N N . GLN A 1 159 ? 17.262 8.090 0.388 1.00 34.44 159 GLN A N 1
ATOM 1250 C CA . GLN A 1 159 ? 18.021 8.647 1.517 1.00 34.44 159 GLN A CA 1
ATOM 1251 C C . GLN A 1 159 ? 17.161 9.506 2.448 1.00 34.44 159 GLN A C 1
ATOM 1253 O O . GLN A 1 159 ? 17.466 9.604 3.630 1.00 34.44 159 GLN A O 1
ATOM 1258 N N . THR A 1 160 ? 16.068 10.078 1.945 1.00 35.94 160 THR A N 1
ATOM 1259 C CA . THR A 1 160 ? 15.148 10.921 2.727 1.00 35.94 160 THR A CA 1
ATOM 1260 C C . THR A 1 160 ? 14.160 10.122 3.586 1.00 35.94 160 THR A C 1
ATOM 1262 O O . THR A 1 160 ? 13.473 10.709 4.414 1.00 35.94 160 THR A O 1
ATOM 1265 N N . LEU A 1 161 ? 14.087 8.797 3.405 1.00 36.84 161 LEU A N 1
ATOM 1266 C CA . LEU A 1 161 ? 13.071 7.917 4.004 1.00 36.84 161 LEU A CA 1
ATOM 1267 C C . LEU A 1 161 ? 13.649 6.849 4.961 1.00 36.84 161 LEU A C 1
ATOM 1269 O O . LEU A 1 161 ? 12.957 5.876 5.274 1.00 36.84 161 LEU A O 1
ATOM 1273 N N . ARG A 1 162 ? 14.914 6.981 5.387 1.00 30.98 162 ARG A N 1
ATOM 1274 C CA . ARG A 1 162 ? 15.527 6.123 6.420 1.00 30.98 162 ARG A CA 1
ATOM 1275 C C . ARG A 1 162 ? 15.402 6.718 7.813 1.00 30.98 162 ARG A C 1
ATOM 1277 O O . ARG A 1 162 ? 15.603 7.942 7.938 1.00 30.98 162 ARG A O 1
#

Sequence (162 aa):
MRYLSLFLLVVSSFALSGDGADSEIRYELDLSINYSKYVMSPKDIEWSNKLVNRLGYEGDVLHFVLTDIVLVEANKKLSGKIYQSVENPGRYYVLTGDIGIDTKLGIIGNAGAGGYSMYSPKSKKFIVCFNCGYGIPVVRHSTIYKGPIYWYGSNHIRQTLR